Protein AF-A0A941FRD7-F1 (afdb_monomer)

Radius of gyration: 18.23 Å; Cα contacts (8 Å, |Δi|>4): 14; chains: 1; bounding box: 32×38×48 Å

pLDDT: mean 80.13, std 11.1, range [49.94, 97.44]

Mean predicted aligned error: 9.13 Å

Foldseek 3Di:
DVVVVVVVVVVVVVVVVVVVPPPDDPCDPCCVVVVVVPDDPVNVVVVVCPVVCDPCVVCVQVVVCVVPNCCSVVDD

Sequence (76 aa):
MAAIVFGSIILLSIGIALNSRGGKGKIGVEEYLVGGRSFGGILLFFLAVGEIYSIGTMIGFPGGIYAKGPDMAFGF

Secondary structure (DSSP, 8-state):
-HHHHHHHHHHHHHHHHHHHGGG-SS--HHHHHHGGG-S-HHHHHHHHHHHHS-HHHHHHHHHHHHHH-THHHH--

Organism: NCBI:txid450367

Structure (mmCIF, N/CA/C/O backbone):
data_AF-A0A941FRD7-F1
#
_entry.id   AF-A0A941FRD7-F1
#
loop_
_atom_site.group_PDB
_atom_site.id
_atom_site.type_symbol
_atom_site.label_atom_id
_atom_site.label_alt_id
_atom_site.label_comp_id
_atom_site.label_asym_id
_atom_site.label_entity_id
_atom_site.label_seq_id
_atom_site.pdbx_PDB_ins_code
_atom_site.Cartn_x
_atom_site.Cartn_y
_atom_site.Cartn_z
_atom_site.occupancy
_atom_site.B_iso_or_equiv
_atom_site.auth_seq_id
_atom_site.auth_comp_id
_atom_site.auth_asym_id
_atom_site.auth_atom_id
_atom_site.pdbx_PDB_model_num
ATOM 1 N N . MET A 1 1 ? 4.527 18.146 -8.482 1.00 85.50 1 MET A N 1
ATOM 2 C CA . MET A 1 1 ? 3.380 17.213 -8.575 1.00 85.50 1 MET A CA 1
ATOM 3 C C . MET A 1 1 ? 3.649 15.911 -7.822 1.00 85.50 1 MET A C 1
ATOM 5 O O . MET A 1 1 ? 3.002 15.687 -6.811 1.00 85.50 1 MET A O 1
ATOM 9 N N . ALA A 1 2 ? 4.642 15.104 -8.223 1.00 91.81 2 ALA A N 1
ATOM 10 C CA . ALA A 1 2 ? 4.920 13.798 -7.603 1.00 91.81 2 ALA A CA 1
ATOM 11 C C . ALA A 1 2 ? 5.177 13.852 -6.083 1.00 91.81 2 ALA A C 1
ATOM 13 O O . ALA A 1 2 ? 4.565 13.098 -5.338 1.00 91.81 2 ALA A O 1
ATOM 14 N N . ALA A 1 3 ? 6.005 14.792 -5.609 1.00 94.25 3 ALA A N 1
ATOM 15 C CA . ALA A 1 3 ? 6.293 14.941 -4.178 1.00 94.25 3 ALA A CA 1
ATOM 16 C C . ALA A 1 3 ? 5.052 15.299 -3.338 1.00 94.25 3 ALA A C 1
ATOM 18 O O . ALA A 1 3 ? 4.928 14.854 -2.203 1.00 94.25 3 ALA A O 1
ATOM 19 N N . ILE A 1 4 ? 4.115 16.063 -3.910 1.00 96.31 4 ILE A N 1
ATOM 20 C CA . ILE A 1 4 ? 2.862 16.444 -3.242 1.00 96.31 4 ILE A CA 1
ATOM 21 C C . ILE A 1 4 ? 1.954 15.221 -3.118 1.00 96.31 4 ILE A C 1
ATOM 23 O O . ILE A 1 4 ? 1.444 14.942 -2.038 1.00 96.31 4 ILE A O 1
ATOM 27 N N . VAL A 1 5 ? 1.798 14.462 -4.208 1.00 96.19 5 VAL A N 1
ATOM 28 C CA . VAL A 1 5 ? 1.002 13.227 -4.214 1.00 96.19 5 VAL A CA 1
ATOM 29 C C . VAL A 1 5 ? 1.587 12.219 -3.227 1.00 96.19 5 VAL A C 1
ATOM 31 O O . VAL A 1 5 ? 0.870 11.734 -2.355 1.00 96.19 5 VAL A O 1
ATOM 34 N N . PHE A 1 6 ? 2.896 11.975 -3.288 1.00 94.62 6 PHE A N 1
ATOM 35 C CA . PHE A 1 6 ? 3.585 11.088 -2.354 1.00 94.62 6 PHE A CA 1
ATOM 36 C C . PHE A 1 6 ? 3.401 11.536 -0.898 1.00 94.62 6 PHE A C 1
ATOM 38 O O . PHE A 1 6 ? 2.959 10.749 -0.064 1.00 94.62 6 PHE A O 1
ATOM 45 N N . GLY A 1 7 ? 3.658 12.815 -0.607 1.00 97.44 7 GLY A N 1
ATOM 46 C CA . GLY A 1 7 ? 3.476 13.377 0.730 1.00 97.44 7 GLY A CA 1
ATOM 47 C C . GLY A 1 7 ? 2.045 13.213 1.243 1.00 97.44 7 GLY A C 1
ATOM 48 O O . GLY A 1 7 ? 1.850 12.818 2.389 1.00 97.44 7 GLY A O 1
ATOM 49 N N . SER A 1 8 ? 1.043 13.430 0.386 1.00 96.56 8 SER A N 1
ATOM 50 C CA . SER A 1 8 ? -0.366 13.263 0.756 1.00 96.56 8 SER A CA 1
ATOM 51 C C . SER A 1 8 ? -0.722 11.817 1.112 1.00 96.56 8 SER A C 1
ATOM 53 O O . SER A 1 8 ? -1.396 11.594 2.114 1.00 96.56 8 SER A O 1
ATOM 55 N N . ILE A 1 9 ? -0.214 10.831 0.361 1.00 95.62 9 ILE A N 1
ATOM 56 C CA . ILE A 1 9 ? -0.450 9.404 0.629 1.00 95.62 9 ILE A CA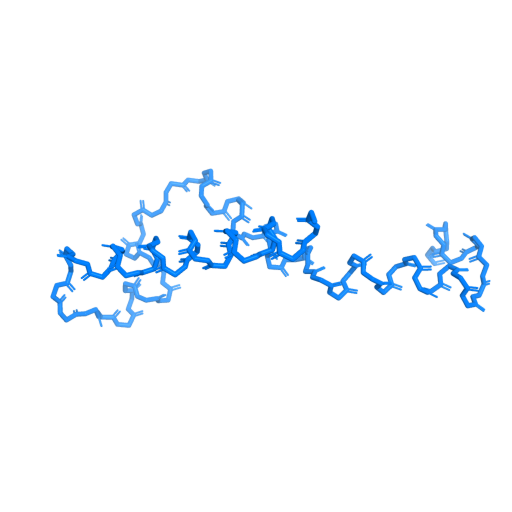 1
ATOM 57 C C . ILE A 1 9 ? 0.196 9.002 1.957 1.00 95.62 9 ILE A C 1
ATOM 59 O O . ILE A 1 9 ? -0.431 8.321 2.764 1.00 95.62 9 ILE A O 1
ATOM 63 N N . ILE A 1 10 ? 1.426 9.453 2.219 1.00 95.69 10 ILE A N 1
ATOM 64 C CA . ILE A 1 10 ? 2.124 9.168 3.481 1.00 95.69 10 ILE A CA 1
ATOM 65 C C . ILE A 1 10 ? 1.374 9.771 4.672 1.00 95.69 10 ILE A C 1
ATOM 67 O O . ILE A 1 10 ? 1.141 9.079 5.665 1.00 95.69 10 ILE A O 1
ATOM 71 N N . LEU A 1 11 ? 0.949 11.032 4.567 1.00 96.69 11 LEU A N 1
ATOM 72 C CA . LEU A 1 11 ? 0.171 11.693 5.616 1.00 96.69 11 LEU A CA 1
ATOM 73 C C . LEU A 1 11 ? -1.164 10.987 5.865 1.00 96.69 11 LEU A C 1
ATOM 75 O O . LEU A 1 11 ? -1.548 10.806 7.019 1.00 96.69 11 LEU A O 1
ATOM 79 N N . LEU A 1 12 ? -1.844 10.544 4.805 1.00 96.06 12 LEU A N 1
ATOM 80 C CA . LEU A 1 12 ? -3.101 9.807 4.911 1.00 96.06 12 LEU A CA 1
ATOM 81 C C . LEU A 1 12 ? -2.901 8.452 5.605 1.00 96.06 12 LEU A C 1
ATOM 83 O O . LEU A 1 12 ? -3.642 8.127 6.530 1.00 96.06 12 LEU A O 1
ATOM 87 N N . SER A 1 13 ? -1.861 7.703 5.231 1.00 92.38 13 SER A N 1
ATOM 88 C CA . SER A 1 13 ? -1.499 6.434 5.874 1.00 92.38 13 SER A CA 1
ATOM 89 C C . SER A 1 13 ? -1.212 6.607 7.367 1.00 92.38 13 SER A C 1
ATOM 91 O O . SER A 1 13 ? -1.723 5.844 8.189 1.00 92.38 13 SER A O 1
ATOM 93 N N . ILE A 1 14 ? -0.451 7.642 7.739 1.00 93.31 14 ILE A N 1
ATOM 94 C CA . ILE A 1 14 ? -0.179 7.967 9.148 1.00 93.31 14 ILE A CA 1
ATOM 95 C C . ILE A 1 14 ? -1.475 8.358 9.867 1.00 93.31 14 ILE A C 1
ATOM 97 O O . ILE A 1 14 ? -1.729 7.877 10.970 1.00 93.31 14 ILE A O 1
ATOM 101 N N . GLY A 1 15 ? -2.318 9.186 9.245 1.00 93.88 15 GLY A N 1
ATOM 102 C CA . GLY A 1 15 ? -3.602 9.601 9.810 1.00 93.88 15 GLY A CA 1
ATOM 103 C C . GLY A 1 15 ? -4.516 8.414 10.120 1.00 93.88 15 GLY A C 1
ATOM 1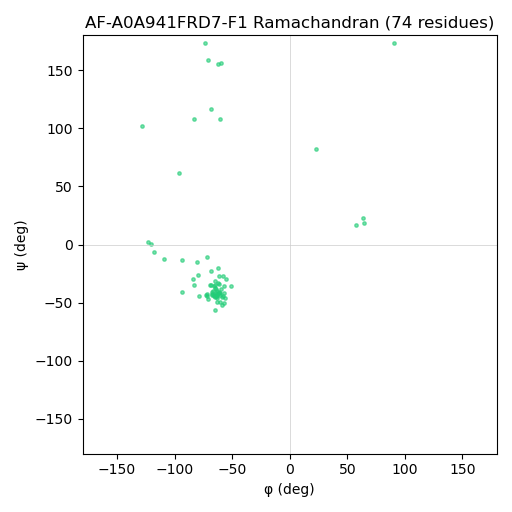04 O O . GLY A 1 15 ? -5.068 8.327 11.218 1.00 93.88 15 GLY A O 1
ATOM 105 N N . ILE A 1 16 ? -4.612 7.455 9.197 1.00 90.38 16 ILE A N 1
ATOM 106 C CA . ILE A 1 16 ? -5.370 6.212 9.391 1.00 90.38 16 ILE A CA 1
ATOM 107 C C . ILE A 1 16 ? -4.758 5.372 10.519 1.00 90.38 16 ILE A C 1
ATOM 109 O O . ILE A 1 16 ? -5.492 4.878 11.376 1.00 90.38 16 ILE A O 1
ATOM 113 N N . ALA A 1 17 ? -3.430 5.242 10.572 1.00 86.44 17 ALA A N 1
ATOM 114 C CA . ALA A 1 17 ? -2.745 4.475 11.614 1.00 86.44 17 ALA A CA 1
ATOM 115 C C . ALA A 1 17 ? -2.961 5.062 13.020 1.00 86.44 17 ALA A C 1
ATOM 117 O O . ALA A 1 17 ? -3.181 4.318 13.978 1.00 86.44 17 ALA A O 1
ATOM 118 N N . LEU A 1 18 ? -2.936 6.390 13.152 1.00 87.44 18 LEU A N 1
ATOM 119 C CA . LEU A 1 18 ? -3.210 7.073 14.417 1.00 87.44 18 LEU A CA 1
ATOM 120 C C . LEU A 1 18 ? -4.677 6.917 14.834 1.00 87.44 18 LEU A C 1
ATOM 122 O O . LEU A 1 18 ? -4.945 6.616 15.996 1.00 87.44 18 LEU A O 1
ATOM 126 N N . ASN A 1 19 ? -5.615 7.048 13.892 1.00 85.88 19 ASN A N 1
ATOM 127 C CA . ASN A 1 19 ? -7.045 6.868 14.156 1.00 85.88 19 ASN A CA 1
ATOM 128 C C . ASN A 1 19 ? -7.376 5.415 14.557 1.00 85.88 19 ASN A C 1
ATOM 130 O O . ASN A 1 19 ? -8.132 5.177 15.496 1.00 85.88 19 ASN A O 1
ATOM 134 N N . SER A 1 20 ? -6.714 4.435 13.936 1.00 78.69 20 SER A N 1
ATOM 135 C CA . SER A 1 20 ? -6.864 3.006 14.254 1.00 78.69 20 SER A CA 1
ATOM 136 C C . SER A 1 20 ? -6.538 2.666 15.722 1.00 78.69 20 SER A C 1
ATOM 138 O O . SER A 1 20 ? -7.104 1.735 16.294 1.00 78.69 20 SER A O 1
ATOM 140 N N . ARG A 1 21 ? -5.680 3.457 16.387 1.00 70.25 21 ARG A N 1
ATOM 141 C CA . ARG A 1 21 ? -5.325 3.264 17.807 1.00 70.25 21 ARG A CA 1
ATOM 142 C C . ARG A 1 21 ? -6.359 3.829 18.789 1.00 70.25 21 ARG A C 1
ATOM 144 O O . ARG A 1 21 ? -6.309 3.477 19.964 1.00 70.25 21 ARG A O 1
ATOM 151 N N . GLY A 1 22 ? -7.284 4.685 18.343 1.00 62.88 22 GLY A N 1
ATOM 152 C CA . GLY A 1 22 ? -8.161 5.482 19.212 1.00 62.88 22 GLY A CA 1
ATOM 153 C C . GLY A 1 22 ? -9.266 4.718 19.955 1.00 62.88 22 GLY A C 1
ATOM 154 O O . GLY A 1 22 ? -9.886 5.288 20.846 1.00 62.88 22 GLY A O 1
ATOM 155 N N . GLY A 1 23 ? -9.523 3.448 19.621 1.00 59.22 23 GLY A N 1
ATOM 156 C CA . GLY A 1 23 ? -10.679 2.703 20.146 1.00 59.22 23 GLY A CA 1
ATOM 157 C C . GLY A 1 23 ? -10.374 1.457 20.981 1.00 59.22 23 GLY A C 1
ATOM 158 O O . GLY A 1 23 ? -11.305 0.864 21.520 1.00 59.22 23 GLY A O 1
ATOM 159 N N . LYS A 1 24 ? -9.112 1.020 21.089 1.00 57.06 24 LYS A N 1
ATOM 160 C CA . LYS A 1 24 ? -8.768 -0.268 21.721 1.00 57.06 24 LYS A CA 1
ATOM 161 C C . LYS A 1 24 ? -7.687 -0.084 22.788 1.00 57.06 24 LYS A C 1
ATOM 163 O O . LYS A 1 24 ? -6.506 0.062 22.483 1.00 57.06 24 LYS A O 1
ATOM 168 N N . GLY A 1 25 ? -8.103 -0.081 24.058 1.00 67.25 25 GLY A N 1
ATOM 169 C CA . GLY A 1 25 ? -7.190 -0.268 25.189 1.00 67.25 25 GLY A CA 1
ATOM 170 C C . GLY A 1 25 ? -6.473 -1.622 25.099 1.00 67.25 25 GLY A C 1
ATOM 171 O O . GLY A 1 25 ? -6.976 -2.519 24.433 1.00 67.25 25 GLY A O 1
ATOM 172 N N . LYS A 1 26 ? -5.292 -1.731 25.738 1.00 59.78 26 LYS A N 1
ATOM 173 C CA . LYS A 1 26 ? -4.393 -2.911 25.779 1.00 59.78 26 LYS A CA 1
ATOM 174 C C . LYS A 1 26 ? -4.599 -3.883 24.603 1.00 59.78 26 LYS A C 1
ATOM 176 O O . LYS A 1 26 ? -5.275 -4.897 24.743 1.00 59.78 26 LYS A O 1
ATOM 181 N N . ILE A 1 27 ? -3.992 -3.571 23.457 1.00 66.62 27 ILE A N 1
ATOM 182 C CA . ILE A 1 27 ? -3.973 -4.455 22.284 1.00 66.62 27 ILE A CA 1
ATOM 183 C C . ILE A 1 27 ? -3.284 -5.766 22.688 1.00 66.62 27 ILE A C 1
ATOM 185 O O . ILE A 1 27 ? -2.080 -5.790 22.942 1.00 66.62 27 ILE A O 1
ATOM 189 N N . GLY A 1 28 ? -4.064 -6.841 22.807 1.00 72.75 28 GLY A N 1
ATOM 190 C CA . GLY A 1 28 ? -3.543 -8.186 23.031 1.00 72.75 28 GLY A CA 1
ATOM 191 C C . GLY A 1 28 ? -2.837 -8.723 21.785 1.00 72.75 28 GLY A C 1
ATOM 192 O O . GLY A 1 28 ? -3.093 -8.274 20.669 1.00 72.75 28 GLY A O 1
ATOM 193 N N . VAL A 1 29 ? -1.963 -9.716 21.964 1.00 71.75 29 VAL A N 1
ATOM 194 C CA . VAL A 1 29 ? -1.213 -10.352 20.863 1.00 71.75 29 VAL A CA 1
ATOM 195 C C . VAL A 1 29 ? -2.153 -10.930 19.798 1.00 71.75 29 VAL A C 1
ATOM 197 O O . VAL A 1 29 ? -1.874 -10.822 18.612 1.00 71.75 29 VAL A O 1
ATOM 200 N N . GL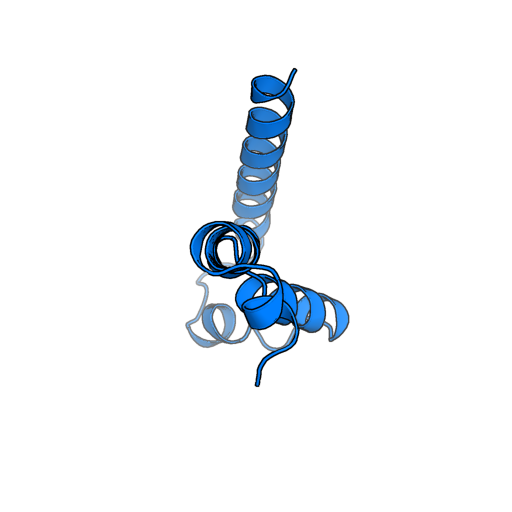U A 1 30 ? -3.302 -11.473 20.197 1.00 70.94 30 GLU A N 1
ATOM 201 C CA . GLU A 1 30 ? -4.308 -12.024 19.278 1.00 70.94 30 GLU A CA 1
ATOM 202 C C . GLU A 1 30 ? -5.009 -10.936 18.441 1.00 70.94 30 GLU A C 1
ATOM 204 O O . GLU A 1 30 ? -5.279 -11.121 17.254 1.00 70.94 30 GLU A O 1
A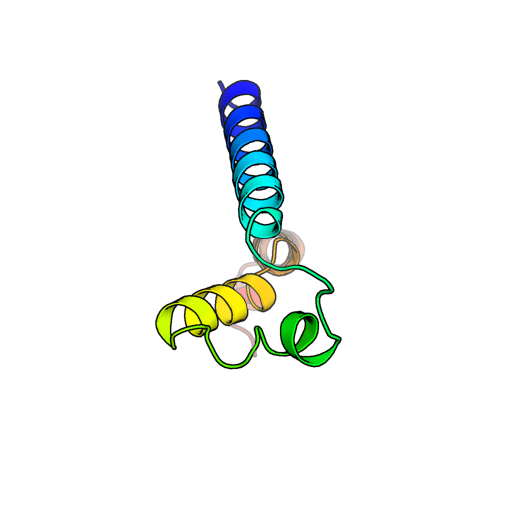TOM 209 N N . GLU A 1 31 ? -5.218 -9.755 19.026 1.00 73.12 31 GLU A N 1
ATOM 210 C CA . GLU A 1 31 ? -5.753 -8.585 18.325 1.00 73.12 31 GLU A CA 1
ATOM 211 C C . GLU A 1 31 ? -4.744 -8.039 17.304 1.00 73.12 31 GLU A C 1
ATOM 213 O O . GLU A 1 31 ? -5.123 -7.586 16.228 1.00 73.12 31 GLU A O 1
ATOM 218 N N . TYR A 1 32 ? -3.452 -8.116 17.630 1.00 68.19 32 TYR A N 1
ATOM 219 C CA . TYR A 1 32 ? -2.365 -7.639 16.779 1.00 68.19 32 TYR A CA 1
ATOM 220 C C . TYR A 1 32 ? -2.029 -8.607 15.637 1.00 68.19 32 TYR A C 1
ATOM 222 O O . TYR A 1 32 ? -1.859 -8.176 14.501 1.00 68.19 32 TYR A O 1
ATOM 230 N N . LEU A 1 33 ? -1.953 -9.909 15.925 1.00 68.62 33 LEU A N 1
ATOM 231 C CA . LEU A 1 33 ? -1.563 -10.928 14.947 1.00 68.62 33 LEU A CA 1
ATOM 232 C C . LEU A 1 33 ? -2.729 -11.401 14.074 1.00 68.62 33 LEU A C 1
ATOM 234 O O . LEU A 1 33 ? -2.508 -11.796 12.935 1.00 68.62 33 LEU A O 1
ATOM 238 N N . VAL A 1 34 ? -3.960 -11.380 14.597 1.00 67.19 34 VAL A N 1
ATOM 239 C CA . VAL A 1 34 ? -5.141 -11.944 13.914 1.00 67.19 34 VAL A CA 1
ATOM 240 C C . VAL A 1 34 ? -6.258 -10.909 13.734 1.00 67.19 34 VAL A C 1
ATOM 242 O O . VAL A 1 34 ? -7.343 -11.237 13.248 1.00 67.19 34 VAL A O 1
ATOM 245 N N . GLY A 1 35 ? -6.045 -9.651 14.143 1.00 70.25 35 GLY A N 1
ATOM 246 C CA . GLY A 1 35 ? -7.064 -8.604 14.027 1.00 70.25 35 GLY A CA 1
ATOM 247 C C . GLY A 1 35 ? -8.317 -8.852 14.861 1.00 70.25 35 GLY A C 1
ATOM 248 O O . GLY A 1 35 ? -9.406 -8.417 14.476 1.00 70.25 35 GLY A O 1
ATOM 249 N N . GLY A 1 36 ? -8.202 -9.667 15.913 1.00 68.50 36 GLY A N 1
ATOM 250 C CA . GLY A 1 36 ? -9.334 -10.088 16.739 1.00 68.50 36 GLY A CA 1
ATOM 251 C C . GLY A 1 36 ? -10.366 -10.936 15.990 1.00 68.50 36 GLY A C 1
ATOM 252 O O . GLY A 1 36 ? -11.516 -11.009 16.415 1.00 68.50 36 GLY A O 1
ATOM 253 N N . ARG A 1 37 ? -10.003 -11.527 14.834 1.00 68.19 37 ARG A N 1
ATOM 254 C CA . ARG A 1 37 ? -10.922 -12.242 13.916 1.00 68.19 37 ARG A CA 1
ATOM 255 C C . ARG A 1 37 ? -12.088 -11.369 13.419 1.00 68.19 37 ARG A C 1
ATOM 257 O O . ARG A 1 37 ? -13.075 -11.888 12.906 1.00 68.19 37 ARG A O 1
ATOM 264 N N . SER A 1 38 ? -11.970 -10.047 13.560 1.00 68.50 38 SER A N 1
ATOM 265 C CA . SER A 1 38 ? -13.001 -9.069 13.198 1.00 68.50 38 SER A CA 1
ATOM 266 C C . SER A 1 38 ? -12.814 -8.512 11.782 1.00 68.50 38 SER A C 1
ATOM 268 O O . SER A 1 38 ? -13.729 -7.896 11.235 1.00 68.50 38 SER A O 1
ATOM 270 N N . PHE A 1 39 ? -11.652 -8.737 11.159 1.00 72.12 39 PHE A N 1
ATOM 271 C CA . PHE A 1 39 ? -11.418 -8.322 9.780 1.00 72.12 39 PHE A CA 1
ATOM 272 C C . PHE A 1 39 ? -12.284 -9.135 8.812 1.00 72.12 39 PHE A C 1
ATOM 274 O O . PHE A 1 39 ? -12.145 -10.349 8.692 1.00 72.12 39 PHE A O 1
ATOM 281 N N . GLY A 1 40 ? -13.188 -8.452 8.104 1.00 77.38 40 GLY A N 1
ATOM 282 C CA . GLY A 1 40 ? -13.996 -9.067 7.054 1.00 77.38 40 GLY A CA 1
ATOM 283 C C . GLY A 1 40 ? -13.135 -9.592 5.898 1.00 77.38 40 GLY A C 1
ATOM 284 O O . GLY A 1 40 ? -12.044 -9.080 5.639 1.00 77.38 40 GLY A O 1
ATOM 285 N N . GLY A 1 41 ? -13.648 -10.583 5.161 1.00 81.62 41 GLY A N 1
ATOM 286 C CA . GLY A 1 41 ? -12.905 -11.269 4.092 1.00 81.62 41 GLY A CA 1
ATOM 287 C C . GLY A 1 41 ? -12.345 -10.348 2.999 1.00 81.62 41 GLY A C 1
ATOM 288 O O . GLY A 1 41 ? -11.284 -10.623 2.454 1.00 81.62 41 GLY A O 1
ATOM 289 N N . ILE A 1 42 ? -13.002 -9.217 2.727 1.00 84.56 42 ILE A N 1
ATOM 290 C CA . ILE A 1 42 ? -12.527 -8.213 1.760 1.00 84.56 42 ILE A CA 1
ATOM 291 C C . ILE A 1 42 ? -11.246 -7.528 2.252 1.00 84.56 42 ILE A C 1
ATOM 293 O O . ILE A 1 42 ? -10.306 -7.348 1.482 1.00 84.56 42 ILE A O 1
ATOM 297 N N . LEU A 1 43 ? -11.185 -7.164 3.537 1.00 84.00 43 LEU A N 1
ATOM 298 C CA . LEU A 1 43 ? -10.003 -6.514 4.105 1.00 84.00 43 LEU A CA 1
ATOM 299 C C . LEU A 1 43 ? -8.818 -7.487 4.132 1.00 84.00 43 LEU A C 1
ATOM 301 O O . LEU A 1 43 ? -7.705 -7.117 3.772 1.00 84.00 43 LEU A O 1
ATOM 305 N N . LEU A 1 44 ? -9.090 -8.746 4.492 1.00 85.12 44 LEU A N 1
ATOM 306 C CA . LEU A 1 44 ? -8.118 -9.839 4.443 1.00 85.12 44 LEU A CA 1
ATOM 307 C C . LEU A 1 44 ? -7.597 -10.090 3.025 1.00 85.12 44 LEU A C 1
ATOM 309 O O . LEU A 1 44 ? -6.397 -10.279 2.854 1.00 85.12 44 LEU A O 1
ATOM 313 N N . PHE A 1 45 ? -8.466 -10.047 2.011 1.00 85.75 45 PHE A N 1
ATOM 314 C CA . PHE A 1 45 ? -8.061 -10.179 0.612 1.00 85.75 45 PHE A CA 1
ATOM 315 C C . PHE A 1 45 ? -7.061 -9.090 0.212 1.00 85.75 45 PHE A C 1
ATOM 317 O O . PHE A 1 45 ? -5.980 -9.405 -0.280 1.00 85.75 45 PHE A O 1
ATOM 324 N N . PHE A 1 46 ? -7.378 -7.818 0.469 1.00 87.06 46 PHE A N 1
ATOM 325 C CA . PHE A 1 46 ? -6.470 -6.718 0.134 1.00 87.06 46 PHE A CA 1
ATOM 326 C C . PHE A 1 46 ? -5.176 -6.746 0.944 1.00 87.06 46 PHE A C 1
ATOM 328 O O . PHE A 1 46 ? -4.126 -6.422 0.396 1.00 87.06 46 PHE A O 1
ATOM 335 N N . LEU A 1 47 ? -5.229 -7.161 2.212 1.00 86.06 47 LEU A N 1
ATOM 336 C CA . LEU A 1 47 ? -4.034 -7.337 3.033 1.00 86.06 47 LEU A CA 1
ATOM 337 C C . LEU A 1 47 ? -3.119 -8.421 2.448 1.00 86.06 47 LEU A C 1
ATOM 339 O O . LEU A 1 47 ? -1.939 -8.168 2.230 1.00 86.06 47 LEU A O 1
ATOM 343 N N . ALA A 1 48 ? -3.671 -9.592 2.120 1.00 86.94 48 ALA A N 1
ATOM 344 C CA . ALA A 1 48 ? -2.913 -10.695 1.534 1.00 86.94 48 ALA A CA 1
ATOM 345 C C . ALA A 1 48 ? -2.326 -10.327 0.162 1.00 86.94 48 ALA A C 1
ATOM 347 O O . ALA A 1 48 ? -1.154 -10.582 -0.105 1.00 86.94 48 ALA A O 1
ATOM 348 N N . VAL A 1 49 ? -3.117 -9.683 -0.702 1.00 88.44 49 VAL A N 1
ATOM 349 C CA . VAL A 1 49 ? -2.644 -9.192 -2.005 1.00 88.44 49 VAL A CA 1
ATOM 350 C C . VAL A 1 49 ? -1.556 -8.134 -1.820 1.00 88.44 49 VAL A C 1
ATOM 352 O O . VAL A 1 49 ? -0.550 -8.189 -2.517 1.00 88.44 49 VAL A O 1
ATOM 355 N N . GLY A 1 50 ? -1.711 -7.204 -0.875 1.00 85.25 50 GLY A N 1
ATOM 356 C CA . GLY A 1 50 ? -0.721 -6.160 -0.602 1.00 85.25 50 GLY A CA 1
ATOM 357 C C . GLY A 1 50 ? 0.612 -6.700 -0.076 1.00 85.25 50 GLY A C 1
ATOM 358 O O . GLY A 1 50 ? 1.664 -6.172 -0.429 1.00 85.25 50 GLY A O 1
ATOM 359 N N . GLU A 1 51 ? 0.579 -7.771 0.718 1.00 84.25 51 GLU A N 1
ATOM 360 C CA . GLU A 1 51 ? 1.787 -8.456 1.194 1.00 84.25 51 GLU A CA 1
ATOM 361 C C . GLU A 1 51 ? 2.488 -9.240 0.073 1.00 84.25 51 GLU A C 1
ATOM 363 O O . GLU A 1 51 ? 3.708 -9.158 -0.075 1.00 84.25 51 GLU A O 1
ATOM 368 N N . ILE A 1 52 ? 1.730 -9.972 -0.752 1.00 84.81 52 ILE A N 1
ATOM 369 C CA . ILE A 1 52 ? 2.281 -10.805 -1.835 1.00 84.81 52 ILE A CA 1
ATOM 370 C C . ILE A 1 52 ? 2.796 -9.939 -2.998 1.00 84.81 52 ILE A C 1
ATOM 372 O O . ILE A 1 52 ? 3.888 -10.165 -3.525 1.00 84.81 52 ILE A O 1
ATOM 376 N N . TYR A 1 53 ? 2.038 -8.914 -3.391 1.00 83.44 53 TYR A N 1
ATOM 377 C CA . TYR A 1 53 ? 2.387 -7.981 -4.465 1.00 83.44 53 TYR A CA 1
ATOM 378 C C . TYR A 1 53 ? 3.039 -6.722 -3.897 1.00 83.44 53 TYR A C 1
ATOM 380 O O . TYR A 1 53 ? 2.542 -5.603 -4.036 1.00 83.44 53 TYR A O 1
ATOM 388 N N . SER A 1 54 ? 4.182 -6.920 -3.243 1.00 83.06 54 SER A N 1
ATOM 389 C CA . SER A 1 54 ? 4.953 -5.826 -2.662 1.00 83.06 54 SER A CA 1
ATOM 390 C C . SER A 1 54 ? 5.682 -4.987 -3.723 1.00 83.06 54 SER A C 1
ATOM 392 O O . SER A 1 54 ? 5.773 -5.330 -4.908 1.00 83.06 54 SER A O 1
ATOM 394 N N . ILE A 1 55 ? 6.297 -3.897 -3.257 1.00 82.75 55 ILE A N 1
ATOM 395 C CA . ILE A 1 55 ? 7.208 -3.052 -4.044 1.00 82.75 55 ILE A CA 1
ATOM 396 C C . ILE A 1 55 ? 8.302 -3.897 -4.722 1.00 82.75 55 ILE A C 1
ATOM 398 O O . ILE A 1 55 ? 8.689 -3.610 -5.855 1.00 82.75 55 ILE A O 1
ATOM 402 N N . GLY A 1 56 ? 8.768 -4.959 -4.056 1.00 77.50 56 GLY A N 1
ATOM 403 C CA . GLY A 1 56 ? 9.797 -5.854 -4.581 1.00 77.50 56 GLY A CA 1
ATOM 404 C C . GLY A 1 56 ? 9.374 -6.546 -5.873 1.00 77.50 56 GLY A C 1
ATOM 405 O O . GLY A 1 56 ? 10.156 -6.594 -6.815 1.00 77.50 56 GLY A O 1
ATOM 406 N N . THR A 1 57 ? 8.126 -7.002 -5.967 1.00 81.25 57 THR A N 1
ATOM 407 C CA . THR A 1 57 ? 7.587 -7.624 -7.186 1.00 81.25 57 THR A CA 1
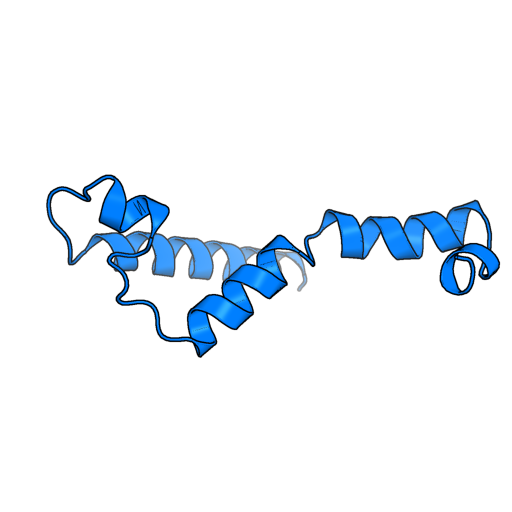ATOM 408 C C . THR A 1 57 ? 7.365 -6.580 -8.277 1.00 81.25 57 THR A C 1
ATOM 410 O O . THR A 1 57 ? 7.741 -6.794 -9.430 1.00 81.25 57 THR A O 1
ATOM 413 N N . MET A 1 58 ? 6.822 -5.417 -7.900 1.00 82.19 58 MET A N 1
ATOM 414 C CA . MET A 1 58 ? 6.529 -4.316 -8.825 1.00 82.19 58 MET A CA 1
ATOM 415 C C . MET A 1 58 ? 7.778 -3.761 -9.518 1.00 82.19 58 MET A C 1
ATOM 417 O O . MET A 1 58 ? 7.695 -3.358 -10.674 1.00 82.19 58 MET A O 1
ATOM 421 N N . ILE A 1 59 ? 8.929 -3.743 -8.839 1.00 85.75 59 ILE A N 1
ATOM 422 C CA . ILE A 1 59 ? 10.207 -3.301 -9.425 1.00 85.75 59 ILE A CA 1
ATOM 423 C C . ILE A 1 59 ? 10.999 -4.491 -9.980 1.00 85.75 59 ILE A C 1
ATOM 425 O O . ILE A 1 59 ? 11.598 -4.397 -11.050 1.00 85.75 59 ILE A O 1
ATOM 429 N N . GLY A 1 60 ? 11.007 -5.614 -9.264 1.00 81.00 60 GLY A N 1
ATOM 430 C CA . GLY A 1 60 ? 11.841 -6.774 -9.567 1.00 81.00 60 GLY A CA 1
ATOM 431 C C . GLY A 1 60 ? 11.461 -7.473 -10.865 1.00 81.00 60 GLY A C 1
ATOM 432 O O . GLY A 1 60 ? 12.350 -7.834 -11.630 1.00 81.00 60 GLY A O 1
ATOM 433 N N . PHE A 1 61 ? 10.166 -7.612 -11.159 1.00 81.06 61 PHE A N 1
ATOM 434 C CA . PHE A 1 61 ? 9.705 -8.247 -12.395 1.00 81.06 61 PHE A CA 1
ATOM 435 C C . PHE A 1 61 ? 10.098 -7.450 -13.657 1.00 81.06 61 PHE A C 1
ATOM 437 O O . PHE A 1 61 ? 10.827 -7.988 -14.494 1.00 81.06 61 PHE A O 1
ATOM 444 N N . PRO A 1 62 ? 9.741 -6.156 -13.799 1.00 83.50 62 PRO A N 1
ATOM 445 C CA . PRO A 1 62 ? 10.205 -5.359 -14.935 1.00 83.50 62 PRO A CA 1
ATOM 446 C C . PRO A 1 62 ? 11.725 -5.150 -14.937 1.00 83.50 62 PRO A C 1
ATOM 448 O O . PRO A 1 62 ? 12.322 -5.105 -16.009 1.00 83.50 62 PRO A O 1
ATOM 451 N N . GLY A 1 63 ? 12.377 -5.077 -13.770 1.00 82.88 63 GLY A N 1
ATOM 452 C CA . GLY A 1 63 ? 13.840 -5.015 -13.673 1.00 82.88 63 GLY A CA 1
ATOM 453 C C . GLY A 1 63 ? 14.529 -6.283 -14.188 1.00 82.88 63 GLY A C 1
ATOM 454 O O . GLY A 1 63 ? 15.554 -6.206 -14.865 1.00 82.88 63 GLY A O 1
ATOM 455 N N . GLY A 1 64 ? 13.942 -7.452 -13.930 1.00 81.12 64 GLY A N 1
ATOM 456 C CA . GLY A 1 64 ? 14.402 -8.732 -14.457 1.00 81.12 64 GLY A CA 1
ATOM 457 C C . GLY A 1 64 ? 14.254 -8.828 -15.976 1.00 81.12 64 GLY A C 1
ATOM 458 O O . GLY A 1 64 ? 15.208 -9.207 -16.659 1.00 81.12 64 GLY A O 1
ATOM 459 N N . ILE A 1 65 ? 13.108 -8.395 -16.510 1.00 85.62 65 ILE A N 1
ATOM 460 C CA . ILE A 1 65 ? 12.871 -8.289 -17.959 1.00 85.62 65 ILE A CA 1
ATOM 461 C C . ILE A 1 65 ? 13.867 -7.322 -18.601 1.00 85.62 65 ILE A C 1
ATOM 463 O O . ILE A 1 65 ? 14.436 -7.622 -19.647 1.00 85.62 65 ILE A O 1
ATOM 467 N N . TYR A 1 66 ? 14.123 -6.180 -17.964 1.00 82.81 66 TYR A N 1
ATOM 468 C CA . TYR A 1 66 ? 15.106 -5.215 -18.450 1.00 82.81 66 TYR A CA 1
ATOM 469 C C . TYR A 1 66 ? 16.517 -5.822 -18.537 1.00 82.81 66 TYR A C 1
ATOM 471 O O . TYR A 1 66 ? 17.244 -5.551 -19.487 1.00 82.81 66 TYR A O 1
ATOM 479 N N . ALA A 1 67 ? 16.901 -6.666 -17.574 1.00 84.69 67 ALA A N 1
ATOM 480 C CA . ALA A 1 67 ? 18.240 -7.249 -17.511 1.00 84.69 67 ALA A CA 1
ATOM 481 C C . ALA A 1 67 ? 18.444 -8.498 -18.387 1.00 84.69 67 ALA A C 1
ATOM 483 O O . ALA A 1 67 ? 19.554 -8.703 -18.877 1.00 84.69 67 ALA A O 1
ATOM 484 N N . LYS A 1 68 ? 17.427 -9.359 -18.556 1.00 82.31 68 LYS A N 1
ATOM 485 C CA . LYS A 1 68 ? 17.560 -10.641 -19.289 1.00 82.31 68 LYS A CA 1
ATOM 486 C C . LYS A 1 68 ? 16.640 -10.793 -20.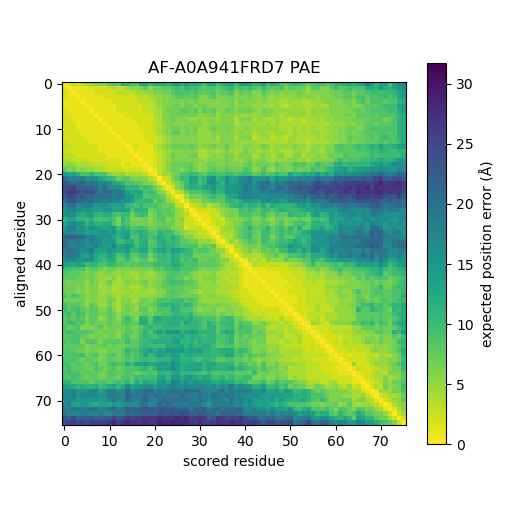503 1.00 82.31 68 LYS A C 1
ATOM 488 O O . LYS A 1 68 ? 16.697 -11.825 -21.159 1.00 82.31 68 LYS A O 1
ATOM 493 N N . GLY A 1 69 ? 15.826 -9.789 -20.813 1.00 78.88 69 GLY A N 1
ATOM 494 C CA . GLY A 1 69 ? 14.892 -9.807 -21.935 1.00 78.88 69 GLY A CA 1
ATOM 495 C C . GLY A 1 69 ? 13.496 -10.356 -21.593 1.00 78.88 69 GLY A C 1
ATOM 496 O O . GLY A 1 69 ? 13.257 -10.834 -20.478 1.00 78.88 69 GLY A O 1
ATOM 497 N N . PRO A 1 70 ? 12.548 -10.274 -22.549 1.00 76.88 70 PRO A N 1
ATOM 498 C CA . PRO A 1 70 ? 11.147 -10.673 -22.367 1.00 76.88 70 PRO A CA 1
ATOM 499 C C . PRO A 1 70 ? 10.956 -12.156 -22.045 1.00 76.88 70 PRO A C 1
ATOM 501 O O . PRO A 1 70 ? 9.925 -12.523 -21.490 1.00 76.88 70 PRO A O 1
ATOM 504 N N . ASP A 1 71 ? 11.941 -13.001 -22.349 1.00 75.56 71 ASP A N 1
ATOM 505 C CA . ASP A 1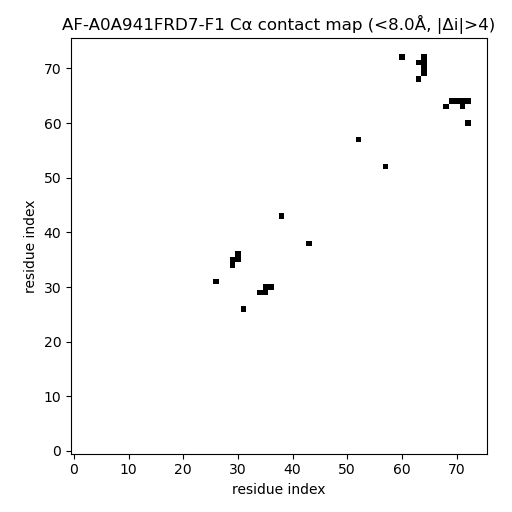 71 ? 11.889 -14.441 -22.090 1.00 75.56 71 ASP A CA 1
ATOM 506 C C . ASP A 1 71 ? 11.747 -14.755 -20.592 1.00 75.56 71 ASP A C 1
ATOM 508 O O . ASP A 1 71 ? 11.122 -15.745 -20.226 1.00 75.56 71 ASP A O 1
ATOM 512 N N . MET A 1 72 ? 12.219 -13.866 -19.706 1.00 70.50 72 MET A N 1
ATOM 513 C CA . MET A 1 72 ? 11.992 -13.988 -18.259 1.00 70.50 72 MET A CA 1
ATOM 514 C C . MET A 1 72 ? 10.515 -13.779 -17.864 1.00 70.50 72 MET A C 1
ATOM 516 O O . MET A 1 72 ? 10.091 -14.249 -16.815 1.00 70.50 72 MET A O 1
ATOM 520 N N . ALA A 1 73 ? 9.715 -13.084 -18.679 1.00 63.72 73 ALA A N 1
ATOM 521 C CA . ALA A 1 73 ? 8.295 -12.856 -18.400 1.00 63.72 73 ALA A CA 1
ATOM 522 C C . ALA A 1 73 ? 7.416 -14.068 -18.748 1.00 63.72 73 ALA A C 1
ATOM 524 O O . ALA A 1 73 ? 6.338 -14.226 -18.177 1.00 63.72 73 ALA A O 1
ATOM 525 N N . PHE A 1 74 ? 7.865 -14.894 -19.698 1.00 66.69 74 PHE A N 1
ATOM 526 C CA . PHE A 1 74 ? 7.138 -16.064 -20.201 1.00 66.69 74 PHE A CA 1
ATOM 527 C C . PHE A 1 74 ? 7.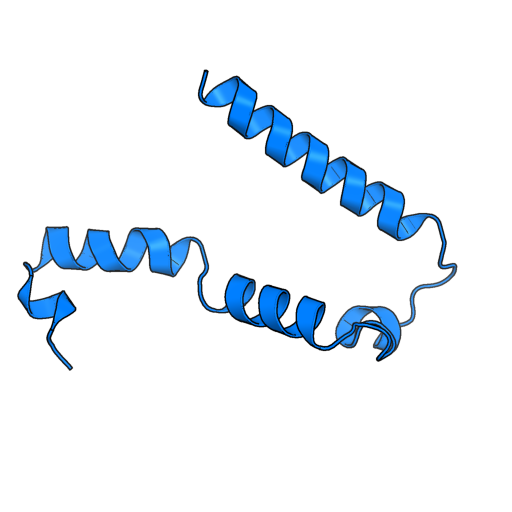759 -17.397 -19.761 1.00 66.69 74 PHE A C 1
ATOM 529 O O . PHE A 1 74 ? 7.132 -18.445 -19.919 1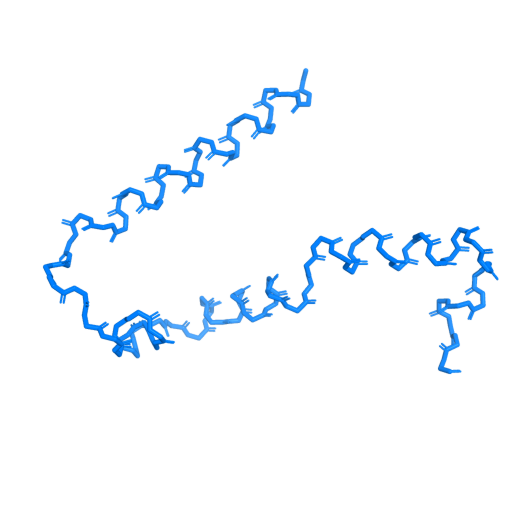.00 66.69 74 PHE A O 1
ATOM 536 N N . GLY A 1 75 ? 8.974 -17.361 -19.213 1.00 57.19 75 GLY A N 1
ATOM 537 C CA . GLY A 1 75 ? 9.687 -18.517 -18.694 1.00 57.19 75 GLY A CA 1
ATOM 538 C C . GLY A 1 75 ? 9.263 -18.864 -17.272 1.00 57.19 75 GLY A C 1
ATOM 539 O O . GLY A 1 75 ? 9.630 -18.174 -16.320 1.00 57.19 75 GLY A O 1
ATOM 540 N N . PHE A 1 76 ? 8.529 -19.968 -17.151 1.00 49.94 76 PHE A N 1
ATOM 541 C CA . PHE A 1 76 ? 8.840 -20.951 -16.115 1.00 49.94 76 PHE A CA 1
ATOM 542 C C . PHE A 1 76 ? 10.250 -21.506 -16.348 1.00 49.94 76 PHE A C 1
ATOM 544 O O . PHE A 1 76 ? 10.612 -21.683 -17.536 1.00 49.94 76 PHE A O 1
#

InterPro domains:
  IPR001734 Sodium/solute symporter [PS50283] (1-76)
  IPR038377 Sodium/glucose symporter superfamily [G3DSA:1.20.1730.10] (25-76)

Solvent-accessible surface area (backbone atoms only — not comparable to full-atom values): 4609 Å² total; per-residue (Å²): 109,69,69,57,55,52,51,52,53,53,52,49,55,51,51,52,57,58,57,68,56,74,81,59,76,85,79,45,70,58,41,71,77,52,50,63,77,66,66,51,72,68,59,50,48,54,50,52,47,50,65,72,62,29,72,65,52,72,48,46,52,60,50,46,27,72,74,71,36,70,60,63,77,74,51,127